Protein AF-A0A259FE19-F1 (afdb_monomer_lite)

Structure (mmCIF, N/CA/C/O backbone):
data_AF-A0A259FE19-F1
#
_entry.id   AF-A0A259FE19-F1
#
loop_
_atom_site.group_PDB
_atom_site.id
_atom_site.type_symbol
_atom_site.label_atom_id
_atom_site.label_alt_id
_atom_site.label_comp_id
_atom_site.label_asym_id
_atom_site.label_entity_id
_atom_site.label_seq_id
_atom_site.pdbx_PDB_ins_code
_atom_site.Cartn_x
_atom_site.Cartn_y
_atom_site.Cartn_z
_atom_site.occupancy
_atom_site.B_iso_or_equiv
_atom_site.auth_seq_id
_atom_site.auth_comp_id
_atom_site.auth_asym_id
_atom_site.auth_atom_id
_atom_site.pdbx_PDB_model_num
ATOM 1 N N . MET A 1 1 ? -0.769 -0.581 -63.122 1.00 44.56 1 MET A N 1
ATOM 2 C CA . MET A 1 1 ? -1.438 0.478 -62.347 1.00 44.56 1 MET A CA 1
ATOM 3 C C . MET A 1 1 ? -1.193 0.122 -60.898 1.00 44.56 1 MET A C 1
ATOM 5 O O . MET A 1 1 ? -1.673 -0.918 -60.477 1.00 44.56 1 MET A O 1
ATOM 9 N N . ASN A 1 2 ? -0.299 0.861 -60.239 1.00 44.72 2 ASN A N 1
ATOM 10 C CA . ASN A 1 2 ? -0.047 0.729 -58.806 1.00 44.72 2 ASN A CA 1
ATOM 11 C C . ASN A 1 2 ? -1.118 1.561 -58.107 1.00 44.72 2 ASN A C 1
ATOM 13 O O . ASN A 1 2 ? -1.085 2.783 -58.243 1.00 44.72 2 ASN A O 1
ATOM 17 N N . ASP A 1 3 ? -2.037 0.904 -57.407 1.00 51.09 3 ASP A N 1
ATOM 18 C CA . ASP A 1 3 ? -2.792 1.546 -56.337 1.00 51.09 3 ASP A CA 1
ATOM 19 C C . ASP A 1 3 ? -1.824 1.708 -55.167 1.00 51.09 3 ASP A C 1
ATOM 21 O O . ASP A 1 3 ? -1.426 0.748 -54.509 1.00 51.09 3 ASP A O 1
ATOM 25 N N . SER A 1 4 ? -1.329 2.928 -55.009 1.00 54.94 4 SER A N 1
ATOM 26 C CA . SER A 1 4 ? -0.670 3.374 -53.795 1.00 54.94 4 SER A CA 1
ATOM 27 C C . SER A 1 4 ? -1.746 3.547 -52.730 1.00 54.94 4 SER A C 1
ATOM 29 O O . SER A 1 4 ? -2.485 4.530 -52.775 1.00 54.94 4 SER A O 1
ATOM 31 N N . ASP A 1 5 ? -1.823 2.586 -51.810 1.00 53.47 5 ASP A N 1
ATOM 32 C CA . ASP A 1 5 ? -2.493 2.743 -50.522 1.00 53.47 5 ASP A CA 1
ATOM 33 C C . ASP A 1 5 ? -1.848 3.934 -49.795 1.00 53.47 5 ASP A C 1
ATOM 35 O O . ASP A 1 5 ? -0.772 3.832 -49.203 1.00 53.47 5 ASP A O 1
ATOM 39 N N . GLU A 1 6 ? -2.475 5.102 -49.917 1.00 60.84 6 GLU A N 1
ATOM 40 C CA . GLU A 1 6 ? -2.229 6.240 -49.041 1.00 60.84 6 GLU A CA 1
ATOM 41 C C . GLU A 1 6 ? -2.701 5.838 -47.640 1.00 60.84 6 GLU A C 1
ATOM 43 O O . GLU A 1 6 ? -3.901 5.800 -47.360 1.00 60.84 6 GLU A O 1
ATOM 48 N N . GLU A 1 7 ? -1.754 5.504 -46.759 1.00 57.28 7 GLU A N 1
ATOM 49 C CA . GLU A 1 7 ? -2.007 5.443 -45.321 1.00 57.28 7 GLU A CA 1
ATOM 50 C C . GLU A 1 7 ? -2.540 6.809 -44.878 1.00 57.28 7 GLU A C 1
ATOM 52 O O . GLU A 1 7 ? -1.811 7.801 -44.802 1.00 57.28 7 GLU A O 1
ATOM 57 N N . VAL A 1 8 ? -3.846 6.859 -44.623 1.00 55.81 8 VAL A N 1
ATOM 58 C CA . VAL A 1 8 ? -4.514 8.016 -44.040 1.00 55.81 8 VAL A CA 1
ATOM 59 C C . VAL A 1 8 ? -3.961 8.187 -42.629 1.00 55.81 8 VAL A C 1
ATOM 61 O O . VAL A 1 8 ? -4.338 7.470 -41.705 1.00 55.81 8 VAL A O 1
ATOM 64 N N . PHE A 1 9 ? -3.023 9.119 -42.480 1.00 52.62 9 PHE A N 1
ATOM 65 C CA . PHE A 1 9 ? -2.578 9.613 -41.186 1.00 52.62 9 PHE A CA 1
ATOM 66 C C . PHE A 1 9 ? -3.774 10.293 -40.518 1.00 52.62 9 PHE A C 1
ATOM 68 O O . PHE A 1 9 ? -4.188 11.366 -40.956 1.00 52.62 9 PHE A O 1
ATOM 75 N N . ASP A 1 10 ? -4.346 9.637 -39.510 1.00 61.19 10 ASP A N 1
ATOM 76 C CA . ASP A 1 10 ? -5.387 10.201 -38.658 1.00 61.19 10 ASP A CA 1
ATOM 77 C C . ASP A 1 10 ? -4.720 11.090 -37.590 1.00 61.19 10 ASP A C 1
ATOM 79 O 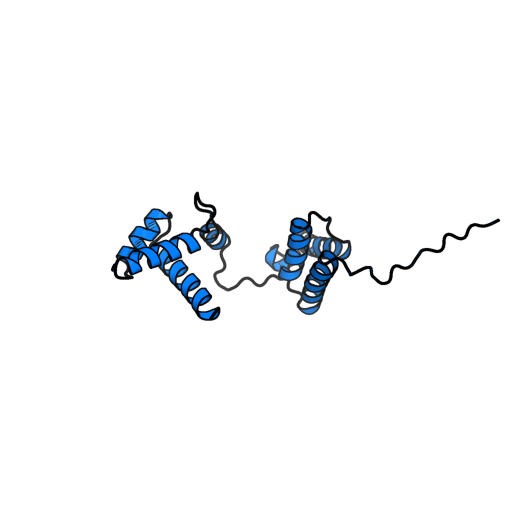O . ASP A 1 10 ? -4.065 10.569 -36.680 1.00 61.19 10 ASP A O 1
ATOM 83 N N . PRO A 1 11 ? -4.810 12.428 -37.705 1.00 50.75 11 PRO A N 1
ATOM 84 C CA . PRO A 1 11 ? -4.205 13.346 -36.747 1.00 50.75 11 PRO A CA 1
ATOM 85 C C . PRO A 1 11 ? -4.934 13.357 -35.392 1.00 50.75 11 PRO A C 1
ATOM 87 O O . PRO A 1 11 ? -4.403 13.943 -34.449 1.00 50.75 11 PRO A O 1
ATOM 90 N N . ASP A 1 12 ? -6.094 12.695 -35.290 1.00 50.34 12 ASP A N 1
ATOM 91 C CA . ASP A 1 12 ? -6.910 12.580 -34.080 1.00 50.34 12 ASP A CA 1
ATOM 92 C C . ASP A 1 12 ? -6.727 11.221 -33.379 1.00 50.34 12 ASP A C 1
ATOM 94 O O . ASP A 1 12 ? -7.572 10.820 -32.575 1.00 50.34 12 ASP A O 1
ATOM 98 N N . PHE A 1 13 ? -5.614 10.509 -33.625 1.00 50.88 13 PHE A N 1
ATOM 99 C CA . PHE A 1 13 ? -5.178 9.405 -32.761 1.00 50.88 13 PHE A CA 1
ATOM 100 C C . PHE A 1 13 ? -4.786 9.983 -31.392 1.00 50.88 13 PHE A C 1
ATOM 102 O O . PHE A 1 13 ? -3.607 10.142 -31.067 1.00 50.88 13 PHE A O 1
ATOM 109 N N . GLU A 1 14 ? -5.797 10.370 -30.607 1.00 51.31 14 GLU A N 1
ATOM 110 C CA . GLU A 1 14 ? -5.695 10.645 -29.184 1.00 51.31 14 GLU A CA 1
ATOM 111 C C . GLU A 1 14 ? -4.910 9.478 -28.605 1.00 51.31 14 GLU A C 1
ATOM 113 O O . GLU A 1 14 ? -5.380 8.339 -28.641 1.00 51.31 14 GLU A O 1
ATOM 118 N N . ALA A 1 15 ? -3.681 9.748 -28.150 1.00 56.97 15 ALA A N 1
ATOM 119 C CA . ALA A 1 15 ? -2.891 8.751 -27.453 1.00 56.97 15 ALA A CA 1
ATOM 120 C C . ALA A 1 15 ? -3.814 8.115 -26.415 1.00 56.97 15 ALA A C 1
ATOM 122 O O . ALA A 1 15 ? -4.367 8.832 -25.572 1.00 56.97 15 ALA A O 1
ATOM 123 N N . ASP A 1 16 ? -4.053 6.808 -26.567 1.00 77.75 16 ASP A N 1
ATOM 124 C CA . ASP A 1 16 ? -5.019 6.078 -25.760 1.00 77.75 16 ASP A CA 1
ATOM 125 C C . ASP A 1 16 ? -4.738 6.438 -24.299 1.00 77.75 16 ASP A C 1
ATOM 127 O O . ASP A 1 16 ? -3.577 6.487 -23.886 1.00 77.75 16 ASP A O 1
ATOM 131 N N . VAL A 1 17 ? -5.774 6.743 -23.514 1.00 82.06 17 VAL A N 1
ATOM 132 C CA . VAL A 1 17 ? -5.637 7.059 -22.082 1.00 82.06 17 VAL A CA 1
ATOM 133 C C . VAL A 1 17 ? -4.717 6.043 -21.400 1.00 82.06 17 VAL A C 1
ATOM 135 O O . VAL A 1 17 ? -3.909 6.408 -20.550 1.00 82.06 17 VAL A O 1
ATOM 138 N N . PHE A 1 18 ? -4.775 4.787 -21.852 1.00 85.19 18 PHE A N 1
ATOM 139 C CA . PHE A 1 18 ? -3.832 3.738 -21.496 1.00 85.19 18 PHE A CA 1
ATOM 140 C C . PHE A 1 18 ? -2.355 4.074 -21.767 1.00 85.19 18 PHE A C 1
ATOM 142 O O . PHE A 1 18 ? -1.530 3.921 -20.869 1.00 85.19 18 PHE A O 1
ATOM 149 N N . ASP A 1 19 ? -2.004 4.482 -22.985 1.00 86.69 19 ASP A N 1
ATOM 150 C CA . ASP A 1 19 ? -0.620 4.741 -23.387 1.00 86.69 19 ASP A CA 1
ATOM 151 C C . ASP A 1 19 ? -0.037 5.923 -22.608 1.00 86.69 19 ASP A C 1
ATOM 153 O O . ASP A 1 19 ? 1.087 5.828 -22.114 1.00 86.69 19 ASP A O 1
ATOM 157 N N . ASN A 1 20 ? -0.829 6.980 -22.396 1.00 88.75 20 ASN A N 1
ATOM 158 C CA . ASN A 1 20 ? -0.433 8.110 -21.550 1.00 88.75 20 ASN A CA 1
ATOM 159 C C . ASN A 1 20 ? -0.205 7.667 -20.098 1.00 88.75 20 ASN A C 1
ATOM 161 O O . ASN A 1 20 ? 0.827 7.968 -19.502 1.00 88.75 20 ASN A O 1
ATOM 165 N N . ASP A 1 21 ? -1.125 6.872 -19.546 1.00 89.06 21 ASP A N 1
ATOM 166 C CA . ASP A 1 21 ? -1.014 6.344 -18.188 1.00 89.06 21 ASP A CA 1
ATOM 167 C C . ASP A 1 21 ? 0.232 5.463 -17.995 1.00 89.06 21 ASP A C 1
ATOM 169 O O . ASP A 1 21 ? 0.862 5.475 -16.931 1.00 89.06 21 ASP A O 1
ATOM 173 N N . ILE A 1 22 ? 0.583 4.648 -18.988 1.00 93.31 22 ILE A N 1
ATOM 174 C CA . ILE A 1 22 ? 1.793 3.828 -18.929 1.00 93.31 22 ILE A CA 1
ATOM 175 C C . ILE A 1 22 ? 3.041 4.698 -19.089 1.00 93.31 22 ILE A C 1
ATOM 177 O O . ILE A 1 22 ? 4.013 4.486 -18.356 1.00 93.31 22 ILE A O 1
ATOM 181 N N . GLU A 1 23 ? 3.027 5.675 -19.997 1.00 91.94 23 GLU A N 1
ATOM 182 C CA . GLU A 1 23 ? 4.176 6.547 -20.243 1.00 91.94 23 GLU A CA 1
ATOM 183 C C . GLU A 1 23 ? 4.499 7.425 -19.035 1.00 91.94 23 GLU A C 1
ATOM 185 O O . GLU A 1 23 ? 5.671 7.549 -18.677 1.00 91.94 23 GLU A O 1
ATOM 190 N N . ASP A 1 24 ? 3.491 7.956 -18.347 1.00 93.88 24 ASP A N 1
ATOM 191 C CA . ASP A 1 24 ? 3.679 8.737 -17.124 1.00 93.88 24 ASP A CA 1
ATOM 192 C C . ASP A 1 24 ? 4.367 7.903 -16.038 1.00 93.88 24 ASP A C 1
ATOM 194 O O . ASP A 1 24 ? 5.375 8.315 -15.451 1.00 93.88 24 ASP A O 1
ATOM 198 N N . ALA A 1 25 ? 3.879 6.679 -15.807 1.00 94.19 25 ALA A N 1
ATOM 199 C CA . ALA A 1 25 ? 4.470 5.770 -14.831 1.00 94.19 25 ALA A CA 1
ATOM 200 C C . ALA A 1 25 ? 5.913 5.395 -15.214 1.00 94.19 25 ALA A C 1
ATOM 202 O O . ALA A 1 25 ? 6.818 5.441 -14.379 1.00 94.19 25 ALA A O 1
ATOM 203 N N . MET A 1 26 ? 6.169 5.077 -16.485 1.00 96.12 26 MET A N 1
ATOM 204 C CA . MET A 1 26 ? 7.516 4.737 -16.945 1.00 96.12 26 MET A CA 1
ATOM 205 C C . MET A 1 26 ? 8.469 5.936 -16.906 1.00 96.12 26 MET A C 1
ATOM 207 O O . MET A 1 26 ? 9.633 5.776 -16.535 1.00 96.12 26 MET A O 1
ATOM 211 N N . THR A 1 27 ? 7.991 7.140 -17.211 1.00 95.69 27 THR A N 1
ATOM 212 C CA . THR A 1 27 ? 8.756 8.387 -17.083 1.00 95.69 27 THR A CA 1
ATOM 213 C C . THR A 1 27 ? 9.204 8.590 -15.641 1.00 95.69 27 THR A C 1
ATOM 215 O O . THR A 1 27 ? 10.399 8.771 -15.382 1.00 95.69 27 THR A O 1
ATOM 218 N N . MET A 1 28 ? 8.281 8.456 -14.686 1.00 95.38 28 MET A N 1
ATOM 219 C CA . MET A 1 28 ? 8.597 8.552 -13.262 1.00 95.38 28 MET A CA 1
ATOM 220 C C . MET A 1 28 ? 9.577 7.465 -12.812 1.00 95.38 28 MET A C 1
ATOM 222 O O . MET A 1 28 ? 10.528 7.764 -12.083 1.00 95.38 28 MET A O 1
ATOM 226 N N . PHE A 1 29 ? 9.421 6.226 -13.288 1.00 94.81 29 PHE A N 1
ATOM 227 C CA . PHE A 1 29 ? 10.374 5.146 -13.022 1.00 94.81 29 PHE A CA 1
ATOM 228 C C . PHE A 1 29 ? 11.786 5.503 -13.504 1.00 94.81 29 PHE A C 1
ATOM 230 O O . PHE A 1 29 ? 12.757 5.360 -12.760 1.00 94.81 29 PHE A O 1
ATOM 237 N N . TYR A 1 30 ? 11.933 6.010 -14.730 1.00 93.25 30 TYR A N 1
ATOM 238 C CA . TYR A 1 30 ? 13.254 6.338 -15.262 1.00 93.25 30 TYR A CA 1
ATOM 239 C C . TYR A 1 30 ? 13.904 7.540 -14.578 1.00 93.25 30 TYR A C 1
ATOM 241 O O . TYR A 1 30 ? 15.132 7.527 -14.440 1.00 93.25 30 TYR A O 1
ATOM 249 N N . GLN A 1 31 ? 13.116 8.526 -14.144 1.00 94.44 31 GLN A N 1
ATOM 250 C CA . GLN A 1 31 ? 13.600 9.711 -13.431 1.00 94.44 31 GLN A CA 1
ATOM 251 C C . GLN A 1 31 ? 14.018 9.397 -11.991 1.00 94.44 31 GLN A C 1
ATOM 253 O O . GLN A 1 31 ? 15.081 9.824 -11.548 1.00 94.44 31 GLN A O 1
ATOM 258 N N . THR A 1 32 ? 13.197 8.640 -11.263 1.00 91.25 32 THR A N 1
ATOM 259 C CA . THR A 1 32 ? 13.388 8.402 -9.820 1.00 91.25 32 THR A CA 1
ATOM 260 C C . THR A 1 32 ? 14.175 7.133 -9.512 1.00 91.25 32 THR A C 1
ATOM 262 O O . THR A 1 32 ? 14.759 7.025 -8.438 1.00 91.25 32 THR A O 1
ATOM 265 N N . LYS A 1 33 ? 14.186 6.170 -10.442 1.00 90.88 33 LYS A N 1
ATOM 266 C CA . LYS A 1 33 ? 14.642 4.786 -10.229 1.00 90.88 33 L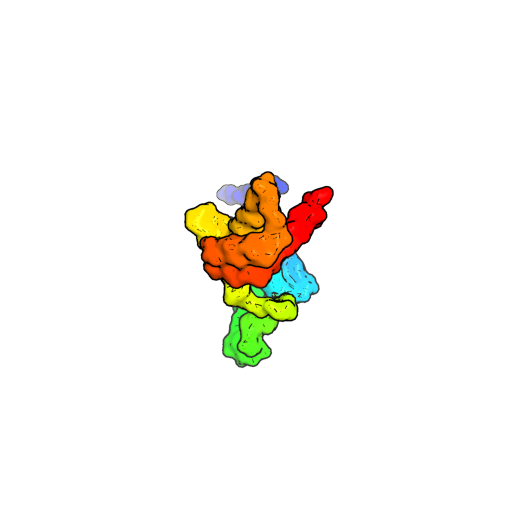YS A CA 1
ATOM 267 C C . LYS A 1 33 ? 13.892 4.043 -9.115 1.00 90.88 33 LYS A C 1
ATOM 269 O O . LYS A 1 33 ? 14.358 2.995 -8.680 1.00 90.88 33 LYS A O 1
ATOM 274 N N . ASP A 1 34 ? 12.727 4.538 -8.696 1.00 90.88 34 ASP A N 1
ATOM 275 C CA . ASP A 1 34 ? 11.851 3.850 -7.749 1.00 90.88 34 ASP A CA 1
ATOM 276 C C . ASP A 1 34 ? 10.958 2.848 -8.493 1.00 90.88 34 ASP A C 1
ATOM 278 O O . ASP A 1 34 ? 10.060 3.224 -9.254 1.00 90.88 34 ASP A O 1
ATOM 282 N N . GLY A 1 35 ? 11.188 1.552 -8.268 1.00 93.38 35 GLY A N 1
ATOM 283 C CA . GLY A 1 35 ? 10.424 0.476 -8.896 1.00 93.38 35 GLY A CA 1
ATOM 284 C C . GLY A 1 35 ? 8.949 0.420 -8.511 1.00 93.38 35 GLY A C 1
ATOM 285 O O . GLY A 1 35 ? 8.218 -0.336 -9.151 1.00 93.38 35 GLY A O 1
ATOM 286 N N . GLN A 1 36 ? 8.467 1.220 -7.548 1.00 92.19 36 GLN A N 1
ATOM 287 C CA . GLN A 1 36 ? 7.024 1.413 -7.351 1.00 92.19 36 GLN A CA 1
ATOM 288 C C . GLN A 1 36 ? 6.336 1.865 -8.643 1.00 92.19 36 GLN A C 1
ATOM 290 O O . GLN A 1 36 ? 5.258 1.370 -8.964 1.00 92.19 36 GLN A O 1
ATOM 295 N N . TRP A 1 37 ? 6.980 2.729 -9.428 1.00 94.94 37 TRP A N 1
ATOM 296 C CA . TRP A 1 37 ? 6.418 3.222 -10.684 1.00 94.94 37 TRP A CA 1
ATOM 297 C C . TRP A 1 37 ? 6.348 2.149 -11.775 1.00 94.94 37 TRP A C 1
ATOM 299 O O . TRP A 1 37 ? 5.378 2.093 -12.529 1.00 94.94 37 TRP A O 1
ATOM 309 N N . LEU A 1 38 ? 7.314 1.226 -11.812 1.00 95.94 38 LEU A N 1
ATOM 310 C CA . LEU A 1 38 ? 7.239 0.069 -12.705 1.00 95.94 38 LEU A CA 1
ATOM 311 C C . LEU A 1 38 ? 6.101 -0.881 -12.299 1.00 95.94 38 LEU A C 1
ATOM 313 O O . LEU A 1 38 ? 5.368 -1.380 -13.153 1.00 95.94 38 LEU A O 1
ATOM 317 N N . LEU A 1 39 ? 5.929 -1.120 -10.995 1.00 94.88 39 LEU A N 1
ATOM 318 C CA . LEU A 1 39 ? 4.810 -1.915 -10.482 1.00 94.88 39 LEU A CA 1
ATOM 319 C C . LEU A 1 39 ? 3.460 -1.258 -10.800 1.00 94.88 39 LEU A C 1
ATOM 321 O O . LEU A 1 39 ? 2.503 -1.959 -11.127 1.00 94.88 39 LEU A O 1
ATOM 325 N N . GLU A 1 40 ? 3.389 0.072 -10.756 1.00 94.25 40 GLU A N 1
ATOM 326 C CA . GLU A 1 40 ? 2.203 0.836 -11.138 1.00 94.25 40 GLU A CA 1
ATOM 327 C C . GLU A 1 40 ? 1.886 0.692 -12.636 1.00 94.25 40 GLU A C 1
ATOM 329 O O . GLU A 1 40 ? 0.733 0.440 -12.986 1.00 94.25 40 GLU A O 1
ATOM 334 N N . ALA A 1 41 ? 2.889 0.731 -13.521 1.00 95.25 41 ALA A N 1
ATOM 335 C CA . ALA A 1 41 ? 2.696 0.466 -14.951 1.00 95.25 41 ALA A CA 1
ATOM 336 C C . ALA A 1 41 ? 2.154 -0.957 -15.216 1.00 95.25 41 ALA A C 1
ATOM 338 O O . ALA A 1 41 ? 1.227 -1.154 -16.010 1.00 95.25 41 ALA A O 1
ATOM 339 N N . ILE A 1 42 ? 2.670 -1.963 -14.499 1.00 95.75 42 ILE A N 1
ATOM 340 C CA . ILE A 1 42 ? 2.165 -3.346 -14.566 1.00 95.75 42 ILE A CA 1
ATOM 341 C C . ILE A 1 42 ? 0.711 -3.417 -14.077 1.00 95.75 42 ILE A C 1
ATOM 343 O O . ILE A 1 42 ? -0.135 -4.044 -14.721 1.00 95.75 42 ILE A O 1
ATOM 347 N N . ARG A 1 43 ? 0.398 -2.754 -12.956 1.00 94.62 43 ARG A N 1
ATOM 348 C CA . ARG A 1 43 ? -0.957 -2.700 -12.390 1.00 94.62 43 ARG A CA 1
ATOM 349 C C . ARG A 1 43 ? -1.948 -2.070 -13.370 1.00 94.62 43 ARG A C 1
ATOM 351 O O . ARG A 1 43 ? -3.027 -2.629 -13.560 1.00 94.62 43 ARG A O 1
ATOM 358 N N . ARG A 1 44 ? -1.586 -0.945 -13.995 1.00 92.88 44 ARG A N 1
ATOM 359 C CA . ARG A 1 44 ? -2.395 -0.255 -15.015 1.00 92.88 44 ARG A CA 1
ATOM 360 C C . ARG A 1 44 ? -2.654 -1.169 -16.210 1.00 92.88 44 ARG A C 1
ATOM 362 O O . ARG A 1 44 ? -3.808 -1.364 -16.571 1.00 92.88 44 ARG A O 1
ATOM 369 N N . SER A 1 45 ? -1.625 -1.840 -16.730 1.00 92.56 45 SER A N 1
ATOM 370 C CA . SER A 1 45 ? -1.784 -2.832 -17.810 1.00 92.56 45 SER A CA 1
ATOM 371 C C . SER A 1 45 ? -2.815 -3.911 -17.464 1.00 92.56 45 SER A C 1
ATOM 373 O O . SER A 1 45 ? -3.728 -4.175 -18.244 1.00 92.56 45 SER A O 1
ATOM 375 N N . GLY A 1 46 ? -2.745 -4.456 -16.245 1.00 91.00 46 GLY A N 1
ATOM 376 C CA . GLY A 1 46 ? -3.744 -5.401 -15.743 1.00 91.00 46 GLY A CA 1
ATOM 377 C C . GLY A 1 46 ? -5.151 -4.804 -15.603 1.00 91.00 46 GLY A C 1
ATOM 378 O O . GLY A 1 46 ? -6.124 -5.467 -15.950 1.00 91.00 46 GLY A O 1
ATOM 379 N N . GLN A 1 47 ? -5.273 -3.556 -15.137 1.00 88.94 47 GLN A N 1
ATOM 380 C CA . GLN A 1 47 ? -6.556 -2.854 -14.989 1.00 88.94 47 GLN A CA 1
ATOM 381 C C . GLN A 1 47 ? -7.263 -2.642 -16.334 1.00 88.94 47 GLN A C 1
ATOM 383 O O . GLN A 1 47 ? -8.480 -2.799 -16.407 1.00 88.94 47 GLN A O 1
ATOM 388 N N . TYR A 1 48 ? -6.509 -2.323 -17.386 1.00 87.81 48 TYR A N 1
ATOM 389 C CA . TYR A 1 48 ? -7.037 -2.149 -18.741 1.00 87.81 48 TYR A CA 1
ATOM 390 C C . TYR A 1 48 ? -7.168 -3.471 -19.520 1.00 87.81 48 TYR A C 1
ATOM 392 O O . TYR A 1 48 ? -7.648 -3.470 -20.650 1.00 87.81 48 TYR A O 1
ATOM 400 N N . GLY A 1 49 ? -6.748 -4.606 -18.945 1.00 90.44 49 GLY A N 1
ATOM 401 C CA . GLY A 1 49 ? -6.773 -5.909 -19.618 1.00 90.44 49 GLY A CA 1
ATOM 402 C C . GLY A 1 49 ? -5.823 -6.001 -20.817 1.00 90.44 49 GLY A C 1
ATOM 403 O O . GLY A 1 49 ? -6.034 -6.824 -21.707 1.00 90.44 49 GLY A O 1
ATOM 404 N N . LYS A 1 50 ? -4.791 -5.152 -20.855 1.00 90.94 50 LYS A N 1
ATOM 405 C CA . LYS A 1 50 ? -3.827 -5.071 -21.953 1.00 90.94 50 LYS A CA 1
ATOM 406 C C . LYS A 1 50 ? -2.513 -5.773 -21.594 1.00 90.94 50 LYS A C 1
ATOM 408 O O . LYS A 1 50 ? -2.135 -5.822 -20.420 1.00 90.94 50 LYS A O 1
ATOM 413 N N . PRO A 1 51 ? -1.801 -6.336 -22.587 1.00 93.12 51 PRO A N 1
ATOM 414 C CA . PRO A 1 51 ? -0.474 -6.893 -22.358 1.00 93.12 51 PRO A CA 1
ATOM 415 C C . PRO A 1 51 ? 0.514 -5.797 -21.943 1.00 93.12 51 PRO A C 1
ATOM 417 O O . PRO A 1 51 ? 0.343 -4.624 -22.273 1.00 93.12 51 PRO A O 1
ATOM 420 N N . LEU A 1 52 ? 1.579 -6.194 -21.246 1.00 93.12 52 LEU A N 1
ATOM 421 C CA . LEU A 1 52 ? 2.678 -5.286 -20.928 1.00 93.12 52 LEU A CA 1
ATOM 422 C C . LEU A 1 52 ? 3.360 -4.837 -22.223 1.00 93.12 52 LEU A C 1
ATOM 424 O O . LEU A 1 52 ? 3.743 -5.673 -23.044 1.00 93.12 52 LEU A O 1
ATOM 428 N N . CYS A 1 53 ? 3.570 -3.532 -22.387 1.00 92.12 53 CYS A N 1
ATOM 429 C CA . CYS A 1 53 ? 4.364 -3.034 -23.503 1.00 92.12 53 CYS A CA 1
ATOM 430 C C . CYS A 1 53 ? 5.837 -3.481 -23.374 1.00 92.12 53 CYS A C 1
ATOM 432 O O . CYS A 1 53 ? 6.301 -3.882 -22.297 1.00 92.12 53 CYS A O 1
ATOM 434 N N . ALA A 1 54 ? 6.588 -3.413 -24.478 1.00 92.56 54 ALA A N 1
ATOM 435 C CA . ALA A 1 54 ? 7.969 -3.901 -24.536 1.00 92.56 54 ALA A CA 1
ATOM 436 C C . ALA A 1 54 ? 8.869 -3.247 -23.473 1.00 92.56 54 ALA A C 1
ATOM 438 O O . ALA A 1 54 ? 9.553 -3.952 -22.736 1.00 92.56 54 ALA A O 1
ATOM 439 N N . ARG A 1 55 ? 8.778 -1.920 -23.303 1.00 92.69 55 ARG A N 1
ATOM 440 C CA . ARG A 1 55 ? 9.569 -1.162 -22.314 1.00 92.69 55 ARG A CA 1
ATOM 441 C C . ARG A 1 55 ? 9.324 -1.616 -20.872 1.00 92.69 55 ARG A C 1
ATOM 443 O O . ARG A 1 55 ? 10.277 -1.780 -20.114 1.00 92.69 55 ARG A O 1
ATOM 450 N N . VAL A 1 56 ? 8.063 -1.842 -20.493 1.00 95.44 56 VAL A N 1
ATOM 451 C CA . VAL A 1 56 ? 7.701 -2.348 -19.155 1.00 95.44 56 VAL A CA 1
ATOM 452 C C . VAL A 1 56 ? 8.254 -3.761 -18.963 1.00 95.44 56 VAL A C 1
ATOM 454 O O . VAL A 1 56 ? 8.831 -4.070 -17.920 1.00 95.44 56 VAL A O 1
ATOM 457 N N . SER A 1 57 ? 8.123 -4.608 -19.986 1.00 96.38 57 SER A N 1
ATOM 458 C CA . SER A 1 57 ? 8.605 -5.993 -19.955 1.00 96.38 57 SER A CA 1
ATOM 459 C C . SER A 1 57 ? 10.132 -6.077 -19.843 1.00 96.38 57 SER A C 1
ATOM 461 O O . SER A 1 57 ? 10.648 -6.860 -19.047 1.00 96.38 57 SER A O 1
ATOM 463 N N . GLU A 1 58 ? 10.867 -5.257 -20.595 1.00 96.06 58 GLU A N 1
ATOM 464 C CA . GLU A 1 58 ? 12.331 -5.160 -20.532 1.00 96.06 58 GLU A CA 1
ATOM 465 C C . GLU A 1 58 ? 12.811 -4.684 -19.159 1.00 96.06 58 GLU A C 1
ATOM 467 O O . GLU A 1 58 ? 13.688 -5.312 -18.561 1.00 96.06 58 GLU A O 1
ATOM 472 N N . ALA A 1 59 ? 12.203 -3.620 -18.623 1.00 96.00 59 ALA A N 1
ATOM 473 C CA . ALA A 1 59 ? 12.534 -3.104 -17.297 1.00 96.00 59 ALA A CA 1
ATOM 474 C C . ALA A 1 59 ? 12.289 -4.152 -16.199 1.00 96.00 59 ALA A C 1
ATOM 476 O O . ALA A 1 59 ? 13.147 -4.365 -15.337 1.00 96.00 59 ALA A O 1
ATOM 477 N N . LEU A 1 60 ? 11.148 -4.848 -16.261 1.00 96.94 60 LEU A N 1
ATOM 478 C CA . LEU A 1 60 ? 10.812 -5.926 -15.335 1.00 96.94 60 LEU A CA 1
ATOM 479 C C . LEU A 1 60 ? 11.821 -7.073 -15.419 1.00 96.94 60 LEU A C 1
ATOM 481 O O . LEU A 1 60 ? 12.327 -7.517 -14.390 1.00 96.94 60 LEU A O 1
ATOM 485 N N . ASN A 1 61 ? 12.143 -7.535 -16.627 1.00 97.38 61 ASN A N 1
ATOM 486 C CA . ASN A 1 61 ? 13.100 -8.621 -16.817 1.00 97.38 61 ASN A CA 1
ATOM 487 C C . ASN A 1 61 ? 14.496 -8.250 -16.309 1.00 97.38 61 ASN A C 1
ATOM 489 O O . ASN A 1 61 ? 15.127 -9.072 -15.650 1.00 97.38 61 ASN A O 1
ATOM 493 N N . GLY A 1 62 ? 14.949 -7.012 -16.530 1.00 96.25 62 GLY A N 1
ATOM 494 C CA . GLY A 1 62 ? 16.221 -6.529 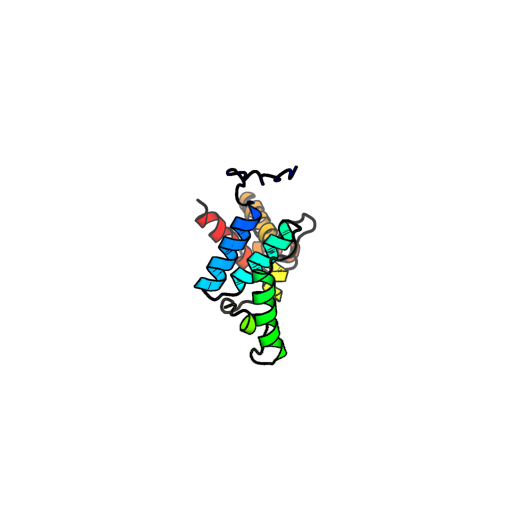-15.992 1.00 96.25 62 GLY A CA 1
ATOM 495 C C . GLY A 1 62 ? 16.270 -6.570 -14.462 1.00 96.25 62 GLY A C 1
ATOM 496 O O . GLY A 1 62 ? 17.257 -7.021 -13.886 1.00 96.25 62 GLY A O 1
ATOM 497 N N . ILE A 1 63 ? 15.192 -6.164 -13.788 1.00 95.94 63 ILE A N 1
ATOM 498 C CA . ILE A 1 63 ? 15.088 -6.238 -12.322 1.00 95.94 63 ILE A CA 1
ATOM 499 C C . ILE A 1 63 ? 15.033 -7.689 -11.829 1.00 95.94 63 ILE A C 1
ATOM 501 O O . ILE A 1 63 ? 15.709 -8.046 -10.863 1.00 95.94 63 ILE A O 1
ATOM 505 N N . LEU A 1 64 ? 14.246 -8.542 -12.488 1.00 96.62 64 LEU A N 1
ATOM 506 C CA . LEU A 1 64 ? 14.153 -9.956 -12.124 1.00 96.62 64 LEU A CA 1
ATOM 507 C C . LEU A 1 64 ? 15.490 -10.674 -12.303 1.00 96.62 64 LEU A C 1
ATOM 509 O O . LEU A 1 64 ? 15.812 -11.548 -11.500 1.00 96.62 64 LEU A O 1
ATOM 513 N N . GLU A 1 65 ? 16.274 -10.296 -13.310 1.00 97.38 65 GLU A N 1
ATOM 514 C CA . GLU A 1 65 ? 17.600 -10.862 -13.521 1.00 97.38 65 GLU A CA 1
ATOM 515 C C . GLU A 1 65 ? 18.558 -10.501 -12.385 1.00 97.38 65 GLU A C 1
ATOM 517 O O . GLU A 1 65 ? 19.226 -11.391 -11.869 1.00 97.38 65 GLU A O 1
ATOM 522 N N . LYS A 1 66 ? 18.545 -9.254 -11.894 1.00 95.12 66 LYS A N 1
ATOM 523 C CA . LYS A 1 66 ? 19.327 -8.855 -10.705 1.00 95.12 66 LYS A CA 1
ATOM 524 C C . LYS A 1 66 ? 19.016 -9.706 -9.479 1.00 95.12 66 LYS A C 1
ATOM 526 O O . LYS A 1 66 ? 19.903 -10.057 -8.706 1.00 95.12 66 LYS A O 1
ATOM 531 N N . TYR A 1 67 ? 17.743 -10.036 -9.284 1.00 95.25 67 TYR A N 1
ATOM 532 C CA . TYR A 1 67 ? 17.339 -10.903 -8.183 1.00 95.25 67 TYR A CA 1
ATOM 533 C C . TYR A 1 67 ? 17.801 -12.351 -8.400 1.00 95.25 67 TYR A C 1
ATOM 535 O O . TYR A 1 67 ? 18.331 -12.979 -7.487 1.00 95.25 67 TYR A O 1
ATOM 543 N N . ARG A 1 68 ? 17.635 -12.887 -9.615 1.00 95.50 68 ARG A N 1
ATOM 544 C CA . ARG A 1 68 ? 18.023 -14.267 -9.956 1.00 95.50 68 ARG A CA 1
ATOM 545 C C . ARG A 1 68 ? 19.530 -14.492 -9.910 1.00 95.50 68 ARG A C 1
ATOM 547 O O . ARG A 1 68 ? 19.962 -15.548 -9.456 1.00 95.50 68 ARG A O 1
ATOM 554 N N . SER A 1 69 ? 20.312 -13.515 -10.361 1.00 96.69 69 SER A N 1
ATOM 555 C CA . SER A 1 69 ? 21.775 -13.555 -10.342 1.00 96.69 69 SER A CA 1
ATOM 556 C C . SER A 1 69 ? 22.357 -13.390 -8.934 1.00 96.69 69 SER A C 1
ATOM 558 O O . SER A 1 69 ? 23.534 -13.678 -8.717 1.00 96.69 69 SER A O 1
ATOM 560 N N . GLY A 1 70 ? 21.541 -12.947 -7.970 1.00 93.50 70 GLY A N 1
ATOM 561 C CA . GLY A 1 70 ? 21.962 -12.650 -6.604 1.00 93.50 70 GLY A CA 1
ATOM 562 C C . GLY A 1 70 ? 22.611 -11.273 -6.432 1.00 93.50 70 GLY A C 1
ATOM 563 O O . GLY A 1 70 ? 23.129 -10.996 -5.352 1.00 93.50 70 GLY A O 1
ATOM 564 N N . GLU A 1 71 ? 22.572 -10.408 -7.455 1.00 95.56 71 GLU A N 1
ATOM 565 C CA . GLU A 1 71 ? 22.974 -8.995 -7.345 1.00 95.56 71 GLU A CA 1
ATOM 566 C C . GLU A 1 71 ? 22.121 -8.256 -6.301 1.00 95.56 71 GLU A C 1
ATOM 568 O O . GLU A 1 71 ? 22.637 -7.424 -5.560 1.00 95.56 71 GLU A O 1
ATOM 573 N N . ALA A 1 72 ? 20.838 -8.614 -6.194 1.00 93.81 72 ALA A N 1
ATOM 574 C CA . ALA A 1 72 ? 19.939 -8.170 -5.134 1.00 93.81 72 ALA A CA 1
ATOM 575 C C . ALA A 1 72 ? 19.492 -9.354 -4.266 1.00 93.81 72 ALA A C 1
ATOM 577 O O . ALA A 1 72 ? 19.113 -10.410 -4.775 1.00 93.81 72 ALA A O 1
ATOM 578 N N . ARG A 1 73 ? 19.472 -9.177 -2.941 1.00 89.31 73 ARG A N 1
ATOM 579 C CA . ARG A 1 73 ? 19.088 -10.234 -1.986 1.00 89.31 73 ARG A CA 1
ATOM 580 C C . ARG A 1 73 ? 17.580 -10.400 -1.865 1.00 89.31 73 ARG A C 1
ATOM 582 O O . ARG A 1 73 ? 17.100 -11.458 -1.460 1.00 89.31 73 ARG A O 1
ATOM 589 N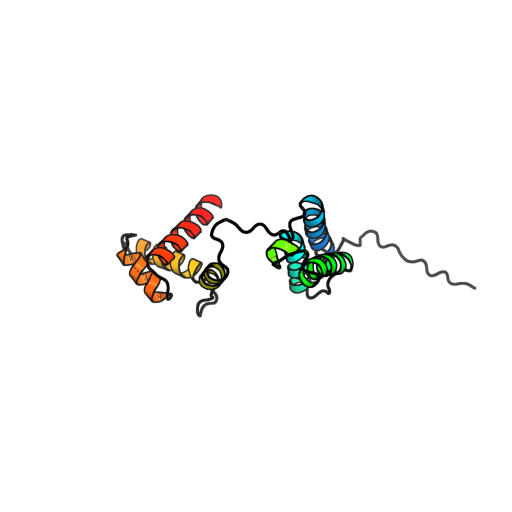 N . THR A 1 74 ? 16.827 -9.349 -2.170 1.00 90.56 74 THR A N 1
ATOM 590 C CA . THR A 1 74 ? 15.364 -9.336 -2.089 1.00 90.56 74 THR A CA 1
ATOM 591 C C . THR A 1 74 ? 14.761 -8.696 -3.332 1.00 90.56 74 THR A C 1
ATOM 593 O O . THR A 1 74 ? 15.423 -7.928 -4.025 1.00 90.56 74 THR A O 1
ATOM 596 N N . LEU A 1 75 ? 13.485 -8.982 -3.607 1.00 91.00 75 LEU A N 1
ATOM 597 C CA . LEU A 1 75 ? 12.770 -8.300 -4.686 1.00 91.00 75 LEU A CA 1
ATOM 598 C C . LEU A 1 75 ? 12.598 -6.806 -4.393 1.00 91.00 75 LEU A C 1
ATOM 600 O O . LEU A 1 75 ? 12.764 -6.008 -5.301 1.00 91.00 75 LEU A O 1
ATOM 604 N N . ASP A 1 76 ? 12.337 -6.404 -3.146 1.00 89.88 76 ASP A N 1
ATOM 605 C CA . ASP A 1 76 ? 12.231 -4.975 -2.810 1.00 89.88 76 ASP A CA 1
ATOM 606 C C . ASP A 1 76 ? 13.551 -4.234 -3.118 1.00 89.88 76 ASP A C 1
ATOM 608 O O . ASP A 1 76 ? 13.522 -3.157 -3.708 1.00 89.88 76 ASP A O 1
ATOM 612 N N . GLU A 1 77 ? 14.702 -4.848 -2.821 1.00 89.62 77 GLU A N 1
ATOM 613 C CA . GLU A 1 77 ? 16.027 -4.337 -3.207 1.00 89.62 77 GLU A CA 1
ATOM 614 C C . GLU A 1 77 ? 16.219 -4.319 -4.730 1.00 89.62 77 GLU A C 1
ATOM 616 O O . GLU A 1 77 ? 16.662 -3.312 -5.276 1.00 89.62 77 GLU A O 1
ATOM 621 N N . ALA A 1 78 ? 15.835 -5.391 -5.431 1.00 93.69 78 ALA A N 1
ATOM 622 C CA . ALA A 1 78 ? 15.954 -5.477 -6.887 1.00 93.69 78 ALA A CA 1
ATOM 623 C C . ALA A 1 78 ? 15.122 -4.398 -7.601 1.00 93.69 78 ALA A C 1
ATOM 625 O O . ALA A 1 78 ? 15.577 -3.802 -8.577 1.00 93.69 78 ALA A O 1
ATOM 626 N N . PHE A 1 79 ? 13.914 -4.133 -7.099 1.00 93.00 79 PHE A N 1
ATOM 627 C CA . PHE A 1 79 ? 13.037 -3.073 -7.587 1.00 93.00 79 PHE A CA 1
ATOM 628 C C . PHE A 1 79 ? 13.444 -1.681 -7.071 1.00 93.00 79 PHE A C 1
ATOM 630 O O . PHE A 1 79 ? 12.885 -0.693 -7.530 1.00 93.00 79 PHE A O 1
ATOM 637 N N . GLY A 1 80 ? 14.387 -1.557 -6.132 1.00 90.88 80 GLY A N 1
ATOM 638 C CA . GLY A 1 80 ? 14.743 -0.263 -5.539 1.00 90.88 80 GLY A CA 1
ATOM 639 C C . GLY A 1 80 ? 13.596 0.380 -4.750 1.00 90.88 80 GLY A C 1
ATOM 640 O O . GLY A 1 80 ? 13.545 1.599 -4.608 1.00 90.88 80 GLY A O 1
ATOM 641 N N . VAL A 1 81 ? 12.657 -0.427 -4.250 1.00 86.75 81 VAL A N 1
ATOM 642 C CA . VAL A 1 81 ? 11.499 0.057 -3.494 1.00 86.75 81 VAL A CA 1
ATOM 643 C C . VAL A 1 81 ? 11.931 0.341 -2.065 1.00 86.75 81 VAL A C 1
ATOM 645 O O . VAL A 1 81 ? 12.181 -0.575 -1.278 1.00 86.75 81 VAL A O 1
ATOM 648 N N . SER A 1 82 ? 11.946 1.619 -1.696 1.00 75.81 82 SER A N 1
ATOM 649 C CA . SER A 1 82 ? 12.121 2.012 -0.302 1.00 75.81 82 SER A CA 1
ATOM 650 C C . SER A 1 82 ? 10.794 1.863 0.439 1.00 75.81 82 SER A C 1
ATOM 652 O O . SER A 1 82 ? 9.858 2.645 0.265 1.00 75.81 82 SER A O 1
ATOM 654 N N . ARG A 1 83 ? 10.681 0.821 1.266 1.00 73.75 83 ARG A N 1
ATOM 655 C CA . ARG A 1 83 ? 9.546 0.677 2.182 1.00 73.75 83 ARG A CA 1
ATOM 656 C C . ARG A 1 83 ? 9.732 1.639 3.366 1.00 73.75 83 ARG A C 1
ATOM 658 O O . ARG A 1 83 ? 10.850 1.759 3.869 1.00 73.75 83 ARG A O 1
ATOM 665 N N . PRO A 1 84 ? 8.662 2.268 3.881 1.00 72.12 84 PRO A N 1
ATOM 666 C CA . PRO A 1 84 ? 8.740 3.024 5.127 1.00 72.12 84 PRO A CA 1
ATOM 667 C C . PRO A 1 84 ? 9.299 2.170 6.273 1.00 72.12 84 PRO A C 1
ATOM 669 O O . PRO A 1 84 ? 9.031 0.967 6.351 1.00 72.12 84 PRO A O 1
ATOM 672 N N . GLY A 1 85 ? 10.029 2.791 7.203 1.00 66.31 85 GLY A N 1
ATOM 673 C CA . GLY A 1 85 ? 10.433 2.120 8.441 1.00 66.31 85 GLY A CA 1
ATOM 674 C C . GLY A 1 85 ? 9.209 1.547 9.167 1.00 66.31 85 GLY A C 1
ATOM 675 O O . GLY A 1 85 ? 8.194 2.230 9.292 1.00 66.31 85 GLY A O 1
ATOM 676 N N . ASN A 1 86 ? 9.297 0.293 9.627 1.00 70.44 86 ASN A N 1
ATOM 677 C CA . ASN A 1 86 ? 8.199 -0.501 10.212 1.00 70.44 86 ASN A CA 1
ATOM 678 C C . ASN A 1 86 ? 7.128 -1.008 9.227 1.00 70.44 86 ASN A C 1
ATOM 680 O O . ASN A 1 86 ? 6.066 -1.469 9.656 1.00 70.44 86 ASN A O 1
ATOM 684 N N . TRP A 1 87 ? 7.382 -0.975 7.916 1.00 68.75 87 TRP A N 1
ATOM 685 C CA . TRP A 1 87 ? 6.485 -1.612 6.955 1.00 68.75 87 TRP A CA 1
ATOM 686 C C . TRP A 1 87 ? 6.460 -3.133 7.142 1.00 68.75 87 TRP A C 1
ATOM 688 O O . TRP A 1 87 ? 7.493 -3.801 7.160 1.00 68.75 87 TRP A O 1
ATOM 698 N N . SER A 1 88 ? 5.255 -3.689 7.250 1.00 76.25 88 SER A N 1
ATOM 699 C CA . SER A 1 88 ? 5.030 -5.126 7.357 1.00 76.25 88 SER A CA 1
ATOM 700 C C . SER A 1 88 ? 3.939 -5.555 6.385 1.00 76.25 88 SER A C 1
ATOM 702 O O . SER A 1 88 ? 2.799 -5.088 6.459 1.00 76.25 88 SER A O 1
ATOM 704 N N . GLN A 1 89 ? 4.268 -6.492 5.493 1.00 73.56 89 GLN A N 1
ATOM 705 C CA . GLN A 1 89 ? 3.303 -7.046 4.545 1.00 73.56 89 GLN A CA 1
ATOM 706 C C . GLN A 1 89 ? 2.103 -7.683 5.264 1.00 73.56 89 GLN A C 1
ATOM 708 O O . GLN A 1 89 ? 0.970 -7.563 4.793 1.00 73.56 89 GLN A O 1
ATOM 713 N N . SER A 1 90 ? 2.323 -8.334 6.413 1.00 74.12 90 SER A N 1
ATOM 714 C CA . SER A 1 90 ? 1.237 -8.927 7.200 1.00 74.12 90 SER A CA 1
ATOM 715 C C . SER A 1 90 ? 0.316 -7.855 7.786 1.00 74.12 90 SER A C 1
ATOM 717 O O . SER A 1 90 ? -0.902 -8.013 7.721 1.00 74.12 90 SER A O 1
ATOM 719 N N . ALA A 1 91 ? 0.866 -6.727 8.247 1.00 72.31 91 ALA A N 1
ATOM 720 C CA . ALA A 1 91 ? 0.081 -5.592 8.733 1.00 72.31 91 ALA A CA 1
ATOM 721 C C . ALA A 1 91 ? -0.745 -4.933 7.612 1.00 72.31 91 ALA A C 1
ATOM 723 O O . ALA A 1 91 ? -1.934 -4.668 7.793 1.00 72.31 91 ALA A O 1
ATOM 724 N N . VAL A 1 92 ? -0.159 -4.741 6.422 1.00 75.56 92 VAL A N 1
ATOM 725 C CA . VAL A 1 92 ? -0.869 -4.188 5.250 1.00 75.56 92 VAL A CA 1
ATOM 726 C C . VAL A 1 92 ? -2.005 -5.106 4.795 1.00 75.56 92 VAL A C 1
ATOM 728 O O . VAL A 1 92 ? -3.104 -4.632 4.491 1.00 75.56 92 VAL A O 1
ATOM 731 N N . ARG A 1 93 ? -1.774 -6.425 4.779 1.00 77.19 93 ARG A N 1
ATOM 732 C CA . ARG A 1 93 ? -2.810 -7.415 4.450 1.00 77.19 93 ARG A CA 1
ATOM 733 C C . ARG A 1 93 ? -3.921 -7.443 5.494 1.00 77.19 93 ARG A C 1
ATOM 735 O O . ARG A 1 93 ? -5.085 -7.457 5.113 1.00 77.19 93 ARG A O 1
ATOM 742 N N . ALA A 1 94 ? -3.586 -7.404 6.784 1.00 76.62 94 ALA A N 1
ATOM 743 C CA . ALA A 1 94 ? -4.577 -7.352 7.858 1.00 76.62 94 ALA A CA 1
ATOM 744 C C . ALA A 1 94 ? -5.467 -6.101 7.751 1.00 76.62 94 ALA A C 1
ATOM 746 O O . ALA A 1 94 ? -6.688 -6.208 7.841 1.00 76.62 94 ALA A O 1
ATOM 747 N N . ARG A 1 95 ? -4.866 -4.943 7.447 1.00 73.88 95 ARG A N 1
ATOM 748 C CA . ARG A 1 95 ? -5.563 -3.667 7.214 1.00 73.88 95 ARG A CA 1
ATOM 749 C C . ARG A 1 95 ? -6.508 -3.722 6.013 1.00 73.88 95 ARG A C 1
ATOM 751 O O . ARG A 1 95 ? -7.637 -3.238 6.079 1.00 73.88 95 ARG A O 1
ATOM 758 N N . SER A 1 96 ? -6.030 -4.301 4.913 1.00 79.81 96 SER A N 1
ATOM 759 C CA . SER A 1 96 ? -6.740 -4.358 3.627 1.00 79.81 96 SER A CA 1
ATOM 760 C C . SER A 1 96 ? -7.706 -5.536 3.525 1.00 79.81 96 SER A C 1
ATOM 762 O O . SER A 1 96 ? -8.441 -5.633 2.539 1.00 79.81 96 SER A O 1
ATOM 764 N N . ARG A 1 97 ? -7.720 -6.426 4.531 1.00 84.19 97 ARG A N 1
ATOM 765 C CA . ARG A 1 97 ? -8.666 -7.536 4.626 1.00 84.19 97 ARG A CA 1
ATOM 766 C C . ARG A 1 97 ? -10.073 -6.981 4.472 1.00 84.19 97 ARG A C 1
ATOM 768 O O . ARG A 1 97 ? -10.439 -5.999 5.119 1.00 84.19 97 ARG A O 1
ATOM 775 N N . LYS A 1 98 ? -10.842 -7.599 3.583 1.00 84.25 98 LYS A N 1
ATOM 776 C CA . LYS A 1 98 ? -12.220 -7.202 3.340 1.00 84.25 98 LYS A CA 1
ATOM 777 C C . LYS A 1 98 ? -13.127 -7.828 4.392 1.00 84.25 98 LYS A C 1
ATOM 779 O O . LYS A 1 98 ? -12.973 -9.000 4.729 1.00 84.25 98 LYS A O 1
ATOM 784 N N . THR A 1 99 ? -14.047 -7.037 4.926 1.00 84.12 99 THR A N 1
ATOM 785 C CA . THR A 1 99 ? -15.197 -7.537 5.682 1.00 84.12 99 THR A CA 1
ATOM 786 C C . THR A 1 99 ? -16.167 -8.244 4.729 1.00 84.12 99 THR A C 1
ATOM 788 O O . THR A 1 99 ? -16.028 -8.155 3.507 1.00 84.12 99 THR A O 1
ATOM 791 N N . ALA A 1 100 ? -17.202 -8.893 5.271 1.00 81.56 100 ALA A N 1
ATOM 792 C CA . ALA A 1 100 ? -18.272 -9.496 4.468 1.00 81.56 100 ALA A CA 1
ATOM 793 C C . ALA A 1 100 ? -18.964 -8.497 3.513 1.00 81.56 100 ALA A C 1
ATOM 795 O O . ALA A 1 100 ? -19.556 -8.901 2.520 1.00 81.56 100 ALA A O 1
ATOM 796 N N . THR A 1 101 ? -18.863 -7.194 3.791 1.00 81.12 101 THR A N 1
ATOM 797 C CA . THR A 1 101 ? -19.449 -6.113 2.989 1.00 81.12 101 THR A CA 1
ATOM 798 C C . THR A 1 101 ? -18.485 -5.522 1.952 1.00 81.12 101 THR A C 1
ATOM 800 O O . THR A 1 101 ? -18.813 -4.526 1.316 1.00 81.12 101 THR A O 1
ATOM 803 N N . GLY A 1 102 ? -17.279 -6.080 1.782 1.00 82.62 102 GLY A N 1
ATOM 804 C CA . GLY A 1 102 ? -16.283 -5.583 0.818 1.00 82.62 102 GLY A CA 1
ATOM 805 C C . GLY A 1 102 ? -15.507 -4.334 1.267 1.00 82.62 102 GLY A C 1
ATOM 806 O O . GLY A 1 102 ? -14.609 -3.862 0.556 1.00 82.62 102 GLY A O 1
ATOM 807 N N . MET A 1 103 ? -15.790 -3.816 2.465 1.00 86.81 103 MET A N 1
ATOM 808 C CA . MET A 1 103 ? -15.062 -2.707 3.089 1.00 86.81 103 MET A CA 1
ATOM 809 C C . MET A 1 103 ? -13.743 -3.202 3.697 1.00 86.81 103 MET A C 1
ATOM 811 O O . MET A 1 103 ? -13.653 -4.347 4.133 1.00 86.81 103 MET A O 1
ATOM 815 N N . SER A 1 104 ? -12.698 -2.370 3.725 1.00 90.88 104 SER A N 1
ATOM 816 C CA . SER A 1 104 ? -11.481 -2.716 4.475 1.00 90.88 104 SER A CA 1
ATOM 817 C C . SER A 1 104 ? -11.776 -2.767 5.977 1.00 90.88 104 SER A C 1
ATOM 819 O O . SER A 1 104 ? -12.603 -2.001 6.473 1.00 90.88 104 SER A O 1
ATOM 821 N N . VAL A 1 105 ? -11.077 -3.628 6.722 1.00 91.06 105 VAL A N 1
ATOM 822 C CA . VAL A 1 105 ? -11.182 -3.670 8.192 1.00 91.06 105 VAL A CA 1
ATOM 823 C C . VAL A 1 105 ? -10.922 -2.288 8.802 1.00 91.06 105 VAL A C 1
ATOM 825 O O . VAL A 1 105 ? -11.678 -1.863 9.668 1.00 91.06 105 VAL A O 1
ATOM 828 N N . ALA A 1 106 ? -9.918 -1.552 8.314 1.00 91.94 106 ALA A N 1
ATOM 829 C CA . ALA A 1 106 ? -9.635 -0.199 8.797 1.00 91.94 106 ALA A CA 1
ATOM 830 C C . ALA A 1 106 ? -10.812 0.773 8.586 1.00 91.94 106 ALA A C 1
ATOM 832 O O . ALA A 1 106 ? -11.187 1.489 9.514 1.00 91.94 106 ALA A O 1
ATOM 833 N N . GLY A 1 107 ? -11.447 0.746 7.408 1.00 91.69 107 GLY A N 1
ATOM 834 C CA . GLY A 1 107 ? -12.636 1.559 7.139 1.00 91.69 107 GLY A CA 1
ATOM 835 C C . GLY A 1 107 ? -13.830 1.151 8.007 1.00 91.69 107 GLY A C 1
ATOM 836 O O . GLY A 1 107 ? -14.528 2.005 8.549 1.00 91.69 107 GLY A O 1
ATOM 837 N N . ALA A 1 108 ? -14.030 -0.151 8.216 1.00 93.62 108 ALA A N 1
ATOM 838 C CA . ALA A 1 108 ? -15.116 -0.661 9.049 1.00 93.62 108 ALA A CA 1
ATOM 839 C C . ALA A 1 108 ? -14.947 -0.273 10.529 1.00 93.62 108 ALA A C 1
ATOM 841 O O . ALA A 1 108 ? -15.926 0.097 11.186 1.00 93.62 108 ALA A O 1
ATOM 842 N N . VAL A 1 109 ? -13.709 -0.298 11.036 1.00 95.12 109 VAL A N 1
ATOM 843 C CA . VAL A 1 109 ? -13.353 0.207 12.368 1.00 95.12 109 VAL A CA 1
ATOM 844 C C . VAL A 1 109 ? -13.675 1.697 12.473 1.00 95.12 109 VAL A C 1
ATOM 846 O O . VAL A 1 109 ? -14.411 2.082 13.379 1.00 95.12 109 VAL A O 1
ATOM 849 N N . TRP A 1 110 ? -13.200 2.518 11.530 1.00 95.06 110 TRP A N 1
ATOM 850 C CA . TRP A 1 110 ? -13.478 3.959 11.495 1.00 95.06 110 TRP A CA 1
ATOM 851 C C . TRP A 1 110 ? -14.980 4.261 11.562 1.00 95.06 110 TRP A C 1
ATOM 853 O O . TRP A 1 110 ? -15.434 4.951 12.476 1.00 95.06 110 TRP A O 1
ATOM 863 N N . HIS A 1 111 ? -15.769 3.677 10.654 1.00 94.62 111 HIS A N 1
ATOM 864 C CA . HIS A 1 111 ? -17.216 3.891 10.619 1.00 94.62 111 HIS A CA 1
ATOM 865 C C . HIS A 1 111 ? -17.914 3.437 11.902 1.00 94.62 111 HIS A C 1
ATOM 867 O O . HIS A 1 111 ? -18.851 4.094 12.351 1.00 94.62 111 HIS A O 1
ATOM 873 N N . SER A 1 112 ? -17.461 2.338 12.511 1.00 96.00 112 SER A N 1
ATOM 874 C CA . SER A 1 112 ? -18.065 1.831 13.748 1.00 96.00 112 SER A CA 1
ATOM 875 C C . SER A 1 112 ? -17.777 2.744 14.935 1.00 96.00 112 SER A C 1
ATOM 877 O O . SER A 1 112 ? -18.696 3.050 15.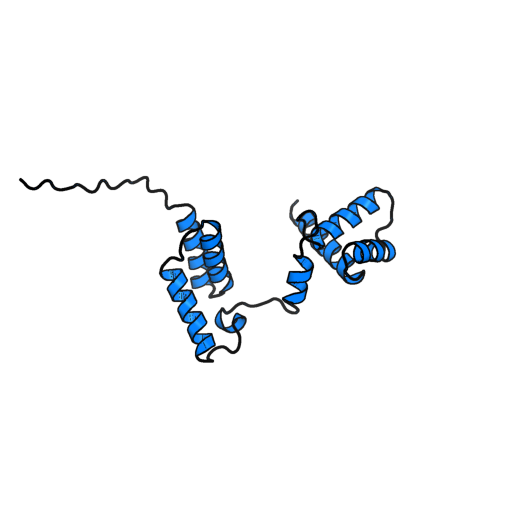689 1.00 96.00 112 SER A O 1
ATOM 879 N N . VAL A 1 113 ? -16.537 3.227 15.070 1.00 96.38 113 VAL A N 1
ATOM 880 C CA . VAL A 1 113 ? -16.155 4.166 16.137 1.00 96.38 113 VAL A CA 1
ATOM 881 C C . VAL A 1 113 ? -16.938 5.471 16.007 1.00 96.38 113 VAL A C 1
ATOM 883 O O . VAL A 1 113 ? -17.524 5.921 16.987 1.00 96.38 113 VAL A O 1
ATOM 886 N N . ILE A 1 114 ? -17.013 6.048 14.802 1.00 95.56 114 ILE A N 1
ATOM 887 C CA . ILE A 1 114 ? -17.776 7.281 14.563 1.00 95.56 114 ILE A CA 1
ATOM 888 C C . ILE A 1 114 ? -19.269 7.070 14.829 1.00 95.56 114 ILE A C 1
ATOM 890 O O . ILE A 1 114 ? -19.880 7.875 15.525 1.00 95.56 114 ILE A O 1
ATOM 894 N N . SER A 1 115 ? -19.856 5.976 14.337 1.00 95.62 115 SER A N 1
ATOM 895 C CA . SER A 1 115 ? -21.279 5.687 14.541 1.00 95.62 115 SER A CA 1
ATOM 896 C C . SER A 1 115 ? -21.633 5.545 16.024 1.00 95.62 115 SER A C 1
ATOM 898 O O . SER A 1 115 ? -22.609 6.139 16.479 1.00 95.62 115 SER A O 1
ATOM 900 N N . LEU A 1 116 ? -20.819 4.820 16.796 1.00 95.06 116 LEU A N 1
ATOM 901 C CA . LEU A 1 116 ? -21.011 4.658 18.238 1.00 95.06 116 LEU A CA 1
ATOM 902 C C . LEU A 1 116 ? -20.771 5.969 18.997 1.00 95.06 116 LEU A C 1
ATOM 904 O O . LEU A 1 116 ? -21.499 6.276 19.940 1.00 95.06 116 LEU A O 1
ATOM 908 N N . HIS A 1 117 ? -19.807 6.779 18.557 1.00 95.31 117 HIS A N 1
ATOM 909 C CA . HIS A 1 117 ? -19.584 8.101 19.130 1.00 95.31 117 HIS A CA 1
ATOM 910 C C . HIS A 1 117 ? -20.775 9.042 18.905 1.00 95.31 117 HIS A C 1
ATOM 912 O O . HIS A 1 117 ? -21.223 9.706 19.838 1.00 95.31 117 HIS A O 1
ATOM 918 N N . MET A 1 118 ? -21.359 9.036 17.702 1.00 94.00 118 MET A N 1
ATOM 919 C CA . MET A 1 118 ? -22.576 9.795 17.385 1.00 94.00 118 MET A CA 1
ATOM 920 C C . MET A 1 118 ? -23.798 9.339 18.197 1.00 94.00 118 MET A C 1
ATOM 922 O O . MET A 1 118 ? -24.726 10.118 18.390 1.00 94.00 118 MET A O 1
ATOM 926 N N . GLN A 1 119 ? -23.792 8.107 18.711 1.00 95.06 119 GLN A N 1
ATOM 927 C CA . GLN A 1 119 ? -24.799 7.596 19.651 1.00 95.06 119 GLN A CA 1
ATOM 928 C C . GLN A 1 119 ? -24.534 8.027 21.108 1.00 95.06 119 GLN A C 1
ATOM 930 O O . GLN A 1 119 ? -25.198 7.550 22.024 1.00 95.06 119 GLN A O 1
ATOM 935 N N . GLY A 1 120 ? -23.570 8.924 21.338 1.00 94.25 120 GLY A N 1
ATOM 936 C CA . GLY A 1 120 ? -23.246 9.477 22.652 1.00 94.25 120 GLY A CA 1
ATOM 937 C C . GLY A 1 120 ? -22.188 8.694 23.426 1.00 94.25 120 GLY A C 1
ATOM 938 O O . GLY A 1 120 ? -21.935 9.013 24.588 1.00 94.25 120 GLY A O 1
ATOM 939 N N . ARG A 1 121 ? -21.548 7.683 22.822 1.00 94.12 121 ARG A N 1
ATOM 940 C CA . ARG A 1 121 ? -20.473 6.944 23.497 1.00 94.12 121 ARG A CA 1
ATOM 941 C C . ARG A 1 121 ? -19.151 7.721 23.465 1.00 94.12 121 ARG A C 1
ATOM 943 O O . ARG A 1 121 ? -18.804 8.297 22.429 1.00 94.12 121 ARG A O 1
ATOM 950 N N . PRO A 1 122 ? -18.379 7.743 24.564 1.00 95.38 122 PRO A N 1
ATOM 951 C CA . PRO A 1 122 ? -17.049 8.341 24.558 1.00 95.38 122 PRO A CA 1
ATOM 952 C C . PRO A 1 122 ? -16.083 7.527 23.683 1.00 95.38 122 PRO A C 1
ATOM 954 O O . PRO A 1 122 ? -16.167 6.303 23.625 1.00 95.38 122 PRO A O 1
ATOM 957 N N . ILE A 1 123 ? -15.153 8.211 23.005 1.00 95.19 123 ILE A N 1
ATOM 958 C CA . ILE A 1 123 ? -14.054 7.555 22.281 1.00 95.19 123 ILE A CA 1
ATOM 959 C C . ILE A 1 123 ? -12.941 7.246 23.282 1.00 95.19 123 ILE A C 1
ATOM 961 O O . ILE A 1 123 ? -12.052 8.066 23.517 1.00 95.19 123 ILE A O 1
ATOM 965 N N . ASP A 1 124 ? -13.015 6.064 23.880 1.00 96.00 124 ASP A N 1
ATOM 966 C CA . ASP A 1 124 ? -12.083 5.565 24.886 1.00 96.00 124 ASP A CA 1
ATOM 967 C C . ASP A 1 124 ? -11.549 4.164 24.536 1.00 96.00 124 ASP A C 1
ATOM 969 O O . ASP A 1 124 ? -11.799 3.623 23.458 1.00 96.00 124 ASP A O 1
ATOM 973 N N . GLU A 1 125 ? -10.735 3.598 25.428 1.00 95.00 125 GLU A N 1
ATOM 974 C CA . GLU A 1 125 ? -10.137 2.273 25.244 1.00 95.00 125 GLU A CA 1
ATOM 975 C C . GLU A 1 125 ? -11.192 1.165 25.154 1.00 95.00 125 GLU A C 1
ATOM 977 O O . GLU A 1 125 ? -11.077 0.304 24.285 1.00 95.00 125 GLU A O 1
ATOM 982 N N . ALA A 1 126 ? -12.256 1.249 25.958 1.00 95.94 126 ALA A N 1
ATOM 983 C CA . ALA A 1 126 ? -13.347 0.278 25.950 1.00 95.94 126 ALA A CA 1
ATOM 984 C C . ALA A 1 126 ? -14.079 0.260 24.599 1.00 95.94 126 ALA A C 1
ATOM 986 O O . ALA A 1 126 ? -14.400 -0.806 24.073 1.00 95.94 126 ALA A O 1
ATOM 987 N N . LEU A 1 127 ? -14.293 1.431 23.988 1.00 96.69 127 LEU A N 1
ATOM 988 C CA . LEU A 1 127 ? -14.861 1.511 22.644 1.00 96.69 127 LEU A CA 1
ATOM 989 C C . LEU A 1 127 ? -13.954 0.844 21.597 1.00 96.69 127 LEU A C 1
ATOM 991 O O . LEU A 1 127 ? -14.442 0.141 20.711 1.00 96.69 127 LEU A O 1
ATOM 995 N N . PHE A 1 128 ? -12.638 1.061 21.675 1.00 97.31 128 PHE A N 1
ATOM 996 C CA . PHE A 1 128 ? -11.694 0.442 20.739 1.00 97.31 128 PHE A CA 1
ATOM 997 C C . PHE A 1 128 ? -11.554 -1.063 20.939 1.00 97.31 128 PHE A C 1
ATOM 999 O O . PHE A 1 128 ? -11.327 -1.771 19.959 1.00 97.31 128 PHE A O 1
ATOM 1006 N N . GLU A 1 129 ? -11.679 -1.548 22.169 1.00 96.69 129 GLU A N 1
ATOM 1007 C CA . GLU A 1 129 ? -11.695 -2.975 22.477 1.00 96.69 129 GLU A CA 1
ATOM 1008 C C . GLU A 1 129 ? -12.915 -3.651 21.847 1.00 96.69 129 GLU A C 1
ATOM 1010 O O . GLU A 1 129 ? -12.744 -4.549 21.026 1.00 96.69 129 GLU A O 1
ATOM 1015 N N . GLU A 1 130 ? -14.121 -3.132 22.086 1.00 96.38 130 GLU A N 1
ATOM 1016 C CA . GLU A 1 130 ? -15.361 -3.663 21.505 1.00 96.38 130 GLU A CA 1
ATOM 1017 C C . GLU A 1 130 ? -15.333 -3.672 19.968 1.00 96.38 130 GLU A C 1
ATOM 1019 O O . GLU A 1 130 ? -15.654 -4.670 19.313 1.00 96.38 130 GLU A O 1
ATOM 1024 N N . VAL A 1 131 ? -14.931 -2.551 19.361 1.00 95.94 131 VAL A N 1
ATOM 1025 C CA . VAL A 1 131 ? -14.829 -2.457 17.900 1.00 95.94 131 VAL A CA 1
ATOM 1026 C C . VAL A 1 131 ? -13.712 -3.365 17.374 1.00 95.94 131 VAL A C 1
ATOM 1028 O O . VAL A 1 131 ? -13.861 -3.967 16.309 1.00 95.94 131 VAL A O 1
ATOM 1031 N N . GLY A 1 132 ? -12.603 -3.485 18.103 1.00 94.00 132 GLY A N 1
ATOM 1032 C CA . GLY A 1 132 ? -11.490 -4.361 17.755 1.00 94.00 132 GLY A CA 1
ATOM 1033 C C . GLY A 1 132 ? -11.904 -5.829 17.723 1.00 94.00 132 GLY A C 1
ATOM 1034 O O . GLY A 1 132 ? -11.692 -6.499 16.708 1.00 94.00 132 GLY A O 1
ATOM 1035 N N . GLU A 1 133 ? -12.574 -6.303 18.774 1.00 95.19 133 GLU A N 1
ATOM 1036 C CA . GLU A 1 133 ? -13.113 -7.663 18.868 1.00 95.19 133 GLU A CA 1
ATOM 1037 C C . GLU A 1 133 ? -14.052 -7.976 17.702 1.00 95.19 133 GLU A C 1
ATOM 1039 O O . GLU A 1 133 ? -13.878 -8.990 17.019 1.00 95.19 133 GLU A O 1
ATOM 1044 N N . LYS A 1 134 ? -14.975 -7.055 17.390 1.00 94.25 134 LYS A N 1
ATOM 1045 C CA . LYS A 1 134 ? -15.916 -7.192 16.269 1.00 94.25 134 LYS A CA 1
ATOM 1046 C C . LYS A 1 134 ? -15.223 -7.454 14.928 1.00 94.25 134 LYS A C 1
ATOM 1048 O O . LYS A 1 134 ? -15.768 -8.171 14.088 1.00 94.25 134 LYS A O 1
ATOM 1053 N N . TYR A 1 135 ? -14.042 -6.875 14.703 1.00 92.81 135 TYR A N 1
ATOM 1054 C CA . TYR A 1 135 ? -13.303 -7.004 13.441 1.00 92.81 135 TYR A CA 1
ATOM 1055 C C . TYR A 1 135 ? -12.050 -7.887 13.531 1.00 92.81 135 TYR A C 1
ATOM 1057 O O . TYR A 1 135 ? -11.300 -7.990 12.550 1.00 92.81 135 TYR A O 1
ATOM 1065 N N . GLY A 1 136 ? -11.836 -8.557 14.667 1.00 90.69 136 GLY A N 1
ATOM 1066 C CA . GLY A 1 136 ? -10.708 -9.454 14.904 1.00 90.69 136 GLY A CA 1
ATOM 1067 C C . GLY A 1 136 ? -9.354 -8.744 14.875 1.00 90.69 136 GLY A C 1
ATOM 1068 O O . GLY A 1 136 ? -8.434 -9.220 14.202 1.00 90.69 136 GLY A O 1
ATOM 1069 N N . VAL A 1 137 ? -9.250 -7.590 15.540 1.00 91.88 137 VAL A N 1
ATOM 1070 C CA . VAL A 1 137 ? -8.012 -6.815 15.731 1.00 91.88 137 VAL A CA 1
ATOM 1071 C C . VAL A 1 137 ? -7.888 -6.361 17.189 1.00 91.88 137 VAL A C 1
ATOM 1073 O O . VAL A 1 137 ? -8.890 -6.203 17.876 1.00 91.88 137 VAL A O 1
ATOM 1076 N N . SER A 1 138 ? -6.666 -6.134 17.681 1.00 93.56 138 SER A N 1
ATOM 1077 C CA . SER A 1 138 ? -6.474 -5.619 19.046 1.00 93.56 138 SER A CA 1
ATOM 1078 C C . SER A 1 138 ? -7.032 -4.200 19.199 1.00 93.56 138 SER A C 1
ATOM 1080 O O . SER A 1 138 ? -7.043 -3.433 18.230 1.00 93.56 138 SER A O 1
ATOM 1082 N N . TRP A 1 139 ? -7.392 -3.802 20.424 1.00 95.25 139 TRP A N 1
ATOM 1083 C CA . TRP A 1 139 ? -7.825 -2.430 20.733 1.00 95.25 139 TRP A CA 1
ATOM 1084 C C . TRP A 1 139 ? -6.811 -1.376 20.249 1.00 95.25 139 TRP A C 1
ATOM 1086 O O . TRP A 1 139 ? -7.175 -0.355 19.665 1.00 95.25 139 TRP A O 1
ATOM 1096 N N . SER A 1 140 ? -5.511 -1.651 20.411 1.00 94.31 140 SER A N 1
ATOM 1097 C CA . SER A 1 140 ? -4.427 -0.763 19.980 1.00 94.31 140 SER A CA 1
ATOM 1098 C C . SER A 1 140 ? -4.373 -0.621 18.458 1.00 94.31 140 SER A C 1
ATOM 1100 O O . SER A 1 140 ? -4.139 0.471 17.941 1.00 94.31 140 SER A O 1
ATOM 1102 N N . THR A 1 141 ? -4.662 -1.703 17.732 1.00 92.31 141 THR A N 1
ATOM 1103 C CA . THR A 1 141 ? -4.756 -1.702 16.268 1.00 92.31 141 THR A CA 1
ATOM 1104 C C . THR A 1 141 ? -5.989 -0.930 15.807 1.00 92.31 141 THR A C 1
ATOM 1106 O O . THR A 1 141 ? -5.879 -0.090 14.916 1.00 92.31 141 THR A O 1
ATOM 1109 N N . ALA A 1 142 ? -7.145 -1.143 16.446 1.00 94.50 142 ALA A N 1
ATOM 1110 C CA . ALA A 1 142 ? -8.369 -0.405 16.143 1.00 94.50 142 ALA A CA 1
ATOM 1111 C C . ALA A 1 142 ? -8.188 1.110 16.354 1.00 94.50 142 ALA A C 1
ATOM 1113 O O . ALA A 1 142 ? -8.560 1.911 15.494 1.00 94.50 142 ALA A O 1
ATOM 1114 N N . ARG A 1 143 ? -7.525 1.505 17.449 1.00 95.69 143 ARG A N 1
ATOM 1115 C CA . ARG A 1 143 ? -7.160 2.900 17.732 1.00 95.69 143 ARG A CA 1
ATOM 1116 C C . ARG A 1 143 ? -6.255 3.501 16.656 1.00 95.69 143 ARG A C 1
ATOM 1118 O O . ARG A 1 143 ? -6.455 4.653 16.272 1.00 95.69 143 ARG A O 1
ATOM 1125 N N . ASN A 1 144 ? -5.270 2.745 16.173 1.00 92.94 144 ASN A N 1
ATOM 1126 C CA . ASN A 1 144 ? -4.379 3.200 15.104 1.00 92.94 144 ASN A CA 1
ATOM 1127 C C . ASN A 1 144 ? -5.135 3.390 13.785 1.00 92.94 144 ASN A C 1
ATOM 1129 O O . ASN A 1 144 ? -5.030 4.458 13.189 1.00 92.94 144 ASN A O 1
ATOM 1133 N N . TYR A 1 145 ? -5.971 2.427 13.384 1.00 93.56 145 TYR A N 1
ATOM 1134 C CA . TYR A 1 145 ? -6.811 2.564 12.188 1.00 93.56 145 TYR A CA 1
ATOM 1135 C C . TYR A 1 145 ? -7.737 3.776 12.267 1.00 93.56 145 TYR A C 1
ATOM 1137 O O . TYR A 1 145 ? -7.828 4.535 11.306 1.00 93.56 145 TYR A O 1
ATOM 1145 N N . TYR A 1 146 ? -8.367 4.009 13.422 1.00 94.38 146 TYR A N 1
ATOM 1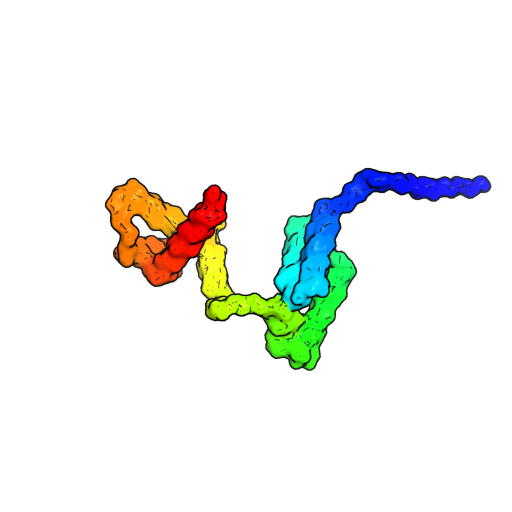146 C CA . TYR A 1 146 ? -9.185 5.198 13.639 1.00 94.38 146 TYR A CA 1
ATOM 1147 C C . TYR A 1 146 ? -8.386 6.496 13.440 1.00 94.38 146 TYR A C 1
ATOM 1149 O O . TYR A 1 146 ? -8.838 7.386 12.726 1.00 94.38 146 TYR A O 1
ATOM 1157 N N . ARG A 1 147 ? -7.188 6.605 14.028 1.00 93.06 147 ARG A N 1
ATOM 1158 C CA . ARG A 1 147 ? -6.328 7.798 13.903 1.00 93.06 147 ARG A CA 1
ATOM 1159 C C . ARG A 1 147 ? -5.858 8.043 12.473 1.00 93.06 147 ARG A C 1
ATOM 1161 O O . ARG A 1 147 ? -5.871 9.184 12.028 1.00 93.06 147 ARG A O 1
ATOM 1168 N N . GLU A 1 148 ? -5.455 6.989 11.771 1.00 89.38 148 GLU A N 1
ATOM 1169 C CA . GLU A 1 148 ? -5.039 7.073 10.369 1.00 89.38 148 GLU A CA 1
ATOM 1170 C C . GLU A 1 148 ? -6.186 7.545 9.474 1.00 89.38 148 GLU A C 1
ATOM 1172 O O . GLU A 1 148 ? -6.017 8.482 8.699 1.00 89.38 148 GLU A O 1
ATOM 1177 N N . CYS A 1 149 ? -7.364 6.922 9.597 1.00 89.50 149 CYS A N 1
ATOM 1178 C CA . CYS A 1 149 ? -8.541 7.321 8.831 1.00 89.50 149 CYS A CA 1
ATOM 1179 C C . CYS A 1 149 ? -8.959 8.756 9.162 1.00 89.50 149 CYS A C 1
ATOM 1181 O O . CYS A 1 149 ? -9.261 9.510 8.244 1.00 89.50 149 CYS A O 1
ATOM 1183 N N . LYS A 1 150 ? -8.902 9.161 10.438 1.00 91.25 150 LYS A N 1
ATOM 1184 C CA . LYS A 1 150 ? -9.169 10.542 10.851 1.00 91.25 150 LYS A CA 1
ATOM 1185 C C . LYS A 1 150 ? -8.262 11.540 10.136 1.00 91.25 150 LYS A C 1
ATOM 1187 O O . LYS A 1 150 ? -8.760 12.482 9.536 1.00 91.25 150 LYS A O 1
ATOM 1192 N N . ALA A 1 151 ? -6.951 11.298 10.170 1.00 89.19 151 ALA A N 1
ATOM 1193 C CA . ALA A 1 151 ? -5.966 12.185 9.560 1.00 89.19 151 ALA A CA 1
ATOM 1194 C C . ALA A 1 151 ? -6.158 12.312 8.041 1.00 89.19 151 ALA A C 1
ATOM 1196 O O . ALA A 1 151 ? -5.985 13.396 7.499 1.00 89.19 151 ALA A O 1
ATOM 1197 N N . LEU A 1 152 ? -6.543 11.227 7.359 1.00 85.69 152 LEU A N 1
ATOM 1198 C CA . LEU A 1 152 ? -6.834 11.254 5.923 1.00 85.69 152 LEU A CA 1
ATOM 1199 C C . LEU A 1 152 ? -8.086 12.074 5.591 1.00 85.69 152 LEU A C 1
ATOM 1201 O O . LEU A 1 152 ? -8.097 12.766 4.581 1.00 85.69 152 LEU A O 1
ATOM 1205 N N . MET A 1 153 ? -9.124 12.003 6.429 1.00 83.00 153 MET A N 1
ATOM 1206 C CA . MET A 1 153 ? -10.342 12.795 6.233 1.00 83.00 153 MET A CA 1
ATOM 1207 C C . MET A 1 153 ? -10.097 14.283 6.517 1.00 83.00 153 MET A C 1
ATOM 1209 O O . MET A 1 153 ? -10.591 15.119 5.780 1.00 83.00 153 MET A O 1
ATOM 1213 N N . GLU A 1 154 ? -9.290 14.614 7.530 1.00 81.75 154 GLU A N 1
ATOM 1214 C CA . GLU A 1 154 ? -8.942 16.004 7.880 1.00 81.75 154 GLU A CA 1
ATOM 1215 C C . GLU A 1 154 ? -7.976 16.674 6.881 1.00 81.75 154 GLU A C 1
ATOM 1217 O O . GLU A 1 154 ? -7.839 17.891 6.895 1.00 81.75 154 GLU A O 1
ATOM 1222 N N . GLN A 1 155 ? -7.289 15.904 6.030 1.00 69.12 155 GLN A N 1
ATOM 1223 C CA . GLN A 1 155 ? -6.411 16.416 4.963 1.00 69.12 155 GLN A CA 1
ATOM 1224 C C . GLN A 1 155 ? -7.130 16.600 3.616 1.00 69.12 155 GLN A C 1
ATOM 1226 O O . GLN A 1 155 ? -6.526 17.118 2.678 1.00 69.12 155 GLN A O 1
ATOM 1231 N N . GLY A 1 156 ? -8.368 16.111 3.497 1.00 56.72 156 GLY A N 1
ATOM 1232 C CA . GLY A 1 156 ? -9.164 16.158 2.268 1.00 56.72 156 GLY A CA 1
ATOM 1233 C C . GLY A 1 156 ? -10.163 17.317 2.188 1.00 56.72 156 GLY A C 1
ATOM 1234 O O . GLY A 1 156 ? -10.814 17.441 1.152 1.00 56.72 156 GLY A O 1
ATOM 1235 N N . ASP A 1 157 ? -10.270 18.121 3.250 1.00 43.59 157 ASP A N 1
ATOM 1236 C CA . ASP A 1 157 ? -11.063 19.359 3.341 1.00 43.59 157 ASP A CA 1
ATOM 1237 C C . ASP A 1 157 ? -10.170 20.600 3.145 1.00 43.59 157 ASP A C 1
ATOM 1239 O O . ASP A 1 157 ? -10.647 21.584 2.531 1.00 43.59 157 ASP A O 1
#

pLDDT: mean 86.25, std 13.62, range [43.59, 97.38]

Secondary structure (DSSP, 8-state):
----------TT----HHHHHHHHHHHHHHHH--THHHHHHHHHHHHTTPPPPHHHHHHHHHHHHHHHTTSSSSHHHHTT--PPTT--HHHHHHHHPBPTTS-BHHHHHHHHHHHHHHTT---SHHHHHHHHHHHT--HHHHHHHHHHHHHHHHT--

Sequence (157 aa):
MNDSDEEVFDPDFEADVFDNDIEDAMTMFYQTKDGQWLLEAIRRSGQYGKPLCARVSEALNGILEKYRSGEARTLDEAFGVSRPGNWSQSAVRARSRKTATGMSVAGAVWHSVISLHMQGRPIDEALFEEVGEKYGVSWSTARNYYRECKALMEQGD

Foldseek 3Di:
DDPDPPPPDDPPPPPPPLNVQLVVLVVCCVVVVQLVSLVSSVVSCVVVVHDRDPSSVVLVVQLVVCCVVVVDVDSCRSSVHDDPPPDDPVLVCQQQDADPVRDGLLVQLQVQLVVVVVVVDDNDLVSLCVSQVVSVHHSVSSVVSNVVVVVVVVVVD

Radius of gyration: 23.42 Å; chains: 1; bounding box: 48×34×88 Å